Protein AF-A0A0R3SE07-F1 (afdb_monomer_lite)

Structure (mmCIF, N/CA/C/O backbone):
data_AF-A0A0R3SE07-F1
#
_entry.id   AF-A0A0R3SE07-F1
#
loop_
_atom_site.group_PDB
_atom_site.id
_atom_site.type_symbol
_atom_site.label_atom_id
_atom_site.label_alt_id
_atom_site.label_comp_id
_atom_site.label_asym_id
_atom_site.label_entity_id
_atom_site.label_seq_id
_atom_site.pdbx_PDB_ins_code
_atom_site.Cartn_x
_atom_site.Cartn_y
_atom_site.Cartn_z
_atom_site.occupancy
_atom_site.B_iso_or_equiv
_atom_site.auth_seq_id
_atom_site.auth_comp_id
_atom_site.auth_asym_id
_atom_site.auth_atom_id
_atom_site.pdbx_PDB_model_num
ATOM 1 N N . LEU A 1 1 ? 4.771 -13.967 -0.272 1.00 90.69 1 LEU A N 1
ATOM 2 C CA . LEU A 1 1 ? 3.388 -14.208 -0.723 1.00 90.69 1 LEU A CA 1
ATOM 3 C C . LEU A 1 1 ? 2.514 -14.621 0.457 1.00 90.69 1 LEU A C 1
ATOM 5 O O . LEU A 1 1 ? 3.044 -15.220 1.387 1.00 90.69 1 LEU A O 1
ATOM 9 N N . ASP A 1 2 ? 1.224 -14.300 0.422 1.00 91.50 2 ASP A N 1
ATOM 10 C CA . ASP A 1 2 ? 0.215 -14.773 1.378 1.00 91.50 2 ASP A CA 1
ATOM 11 C C . ASP A 1 2 ? -0.391 -16.140 0.979 1.00 91.50 2 ASP A C 1
ATOM 13 O O . ASP A 1 2 ? 0.071 -16.800 0.042 1.00 91.50 2 ASP A O 1
ATOM 17 N N . GLU A 1 3 ? -1.447 -16.565 1.680 1.00 92.06 3 GLU A N 1
ATOM 18 C CA . GLU A 1 3 ? -2.196 -17.804 1.411 1.00 92.06 3 GLU A CA 1
ATOM 19 C C . GLU A 1 3 ? -2.851 -17.858 0.015 1.00 92.06 3 GLU A C 1
ATOM 21 O O . GLU A 1 3 ? -3.064 -18.946 -0.520 1.00 92.06 3 GLU A O 1
ATOM 26 N N . HIS A 1 4 ? -3.076 -16.704 -0.622 1.00 89.75 4 HIS A N 1
ATOM 27 C CA . HIS A 1 4 ? -3.625 -16.563 -1.975 1.00 89.75 4 HIS A CA 1
ATOM 28 C C . HIS A 1 4 ? -2.540 -16.328 -3.043 1.00 89.75 4 HIS A C 1
ATOM 30 O O . HIS A 1 4 ? -2.838 -15.988 -4.197 1.00 89.75 4 HIS A O 1
ATOM 36 N N . GLN A 1 5 ? -1.263 -16.524 -2.692 1.00 89.75 5 GLN A N 1
ATOM 37 C CA . GLN A 1 5 ? -0.118 -16.275 -3.570 1.00 89.75 5 GLN A CA 1
ATOM 38 C C . GLN A 1 5 ? -0.040 -14.809 -4.040 1.00 89.75 5 GLN A C 1
ATOM 40 O O . GLN A 1 5 ? 0.248 -14.546 -5.209 1.00 89.75 5 GLN A O 1
ATOM 45 N N . GLN A 1 6 ? -0.371 -13.845 -3.181 1.00 91.06 6 GLN A N 1
ATOM 46 C CA . GLN A 1 6 ? -0.274 -12.405 -3.454 1.00 91.06 6 GLN A CA 1
ATOM 47 C C . GLN A 1 6 ? 0.890 -11.779 -2.684 1.00 91.06 6 GLN A C 1
ATOM 49 O O . GLN A 1 6 ? 1.248 -12.231 -1.595 1.00 91.06 6 GLN A O 1
ATOM 54 N N . GLU A 1 7 ? 1.510 -10.746 -3.251 1.00 91.50 7 GLU A N 1
ATOM 55 C CA . GLU A 1 7 ? 2.640 -10.072 -2.611 1.00 91.50 7 GLU A CA 1
ATOM 56 C C . GLU A 1 7 ? 2.187 -9.261 -1.392 1.00 91.50 7 GLU A C 1
ATOM 58 O O . GLU A 1 7 ? 1.098 -8.681 -1.374 1.00 91.50 7 GLU A O 1
ATOM 63 N N . VAL A 1 8 ? 3.045 -9.228 -0.367 1.00 94.31 8 VAL A N 1
ATOM 64 C CA . VAL A 1 8 ? 2.813 -8.477 0.882 1.00 94.31 8 VAL A CA 1
ATOM 65 C C . VAL A 1 8 ? 3.806 -7.322 1.069 1.00 94.31 8 VAL A C 1
ATOM 67 O O . VAL A 1 8 ? 3.557 -6.431 1.875 1.00 94.31 8 VAL A O 1
ATOM 70 N N . PHE A 1 9 ? 4.908 -7.304 0.314 1.00 93.62 9 PHE A N 1
ATOM 71 C CA . PHE A 1 9 ? 5.892 -6.220 0.288 1.00 93.62 9 PHE A CA 1
ATOM 72 C C . PHE A 1 9 ? 5.951 -5.651 -1.127 1.00 93.62 9 PHE A C 1
ATOM 74 O O . PHE A 1 9 ? 6.256 -6.383 -2.068 1.00 93.62 9 PHE A O 1
ATOM 81 N N . HIS A 1 10 ? 5.672 -4.357 -1.286 1.00 92.50 10 HIS A N 1
ATOM 82 C CA . HIS A 1 10 ? 5.479 -3.764 -2.610 1.00 92.50 10 HIS A CA 1
ATOM 83 C C . HIS A 1 10 ? 6.563 -2.740 -2.950 1.00 92.50 10 HIS A C 1
ATOM 85 O O . HIS A 1 10 ? 6.742 -1.769 -2.208 1.00 92.50 10 HIS A O 1
ATOM 91 N N . PRO A 1 11 ? 7.245 -2.873 -4.101 1.00 92.19 11 PRO A N 1
ATOM 92 C CA . PRO A 1 11 ? 8.333 -1.976 -4.493 1.00 92.19 11 PRO A CA 1
ATOM 93 C C . PRO A 1 11 ? 7.850 -0.598 -4.961 1.00 92.19 11 PRO A C 1
ATOM 95 O O . PRO A 1 11 ? 8.669 0.279 -5.225 1.00 92.19 11 PRO A O 1
ATOM 98 N N . PHE A 1 12 ? 6.538 -0.375 -5.051 1.00 92.94 12 PHE A N 1
ATOM 99 C CA . PHE A 1 12 ? 5.952 0.907 -5.421 1.00 92.94 12 PHE A CA 1
ATOM 100 C C . PHE A 1 12 ? 4.798 1.285 -4.501 1.00 92.94 12 PHE A C 1
ATOM 102 O O . PHE A 1 12 ? 4.292 0.464 -3.742 1.00 92.94 12 PHE A O 1
ATOM 109 N N . ARG A 1 13 ? 4.362 2.539 -4.613 1.00 93.81 13 ARG A N 1
ATOM 110 C CA . ARG A 1 13 ? 3.197 3.077 -3.910 1.00 93.81 13 ARG A CA 1
ATOM 111 C C . ARG A 1 13 ? 1.899 2.386 -4.357 1.00 93.81 13 ARG A C 1
ATOM 113 O O . ARG A 1 13 ? 1.838 1.905 -5.495 1.00 93.81 13 ARG A O 1
ATOM 120 N N . PRO A 1 14 ? 0.830 2.420 -3.539 1.00 92.31 14 PRO A N 1
ATOM 121 C CA . PRO A 1 14 ? -0.427 1.734 -3.849 1.00 92.31 14 PRO A CA 1
ATOM 122 C C . PRO A 1 14 ? -0.996 2.085 -5.231 1.00 92.31 14 PRO A C 1
ATOM 124 O O . PRO A 1 14 ? -1.335 1.205 -6.016 1.00 92.31 14 PRO A O 1
ATOM 127 N N . THR A 1 15 ? -1.020 3.377 -5.579 1.00 91.56 15 THR A N 1
ATOM 128 C CA . THR A 1 15 ? -1.566 3.867 -6.859 1.00 91.56 15 THR A CA 1
ATOM 129 C C . THR A 1 15 ? -0.853 3.288 -8.080 1.00 91.56 15 THR A C 1
ATOM 131 O O . THR A 1 15 ? -1.484 3.058 -9.110 1.00 91.56 15 THR A O 1
ATOM 134 N N . SER A 1 16 ? 0.450 3.029 -7.966 1.00 92.12 16 SER A N 1
ATOM 135 C CA . SER A 1 16 ? 1.239 2.395 -9.016 1.00 92.12 16 SER A CA 1
ATOM 136 C C . SER A 1 16 ? 0.935 0.903 -9.109 1.00 92.12 16 SER A C 1
ATOM 138 O O . SER A 1 16 ? 0.683 0.423 -10.209 1.00 92.12 16 SER A O 1
ATOM 140 N N . MET A 1 17 ? 0.898 0.196 -7.973 1.00 90.94 17 MET A N 1
ATOM 141 C CA . MET A 1 17 ? 0.636 -1.249 -7.929 1.00 90.94 17 MET A CA 1
ATOM 142 C C . MET A 1 17 ? -0.746 -1.612 -8.495 1.00 90.94 17 MET A C 1
ATOM 144 O O . MET A 1 17 ? -0.866 -2.554 -9.279 1.00 90.94 17 MET A O 1
ATOM 148 N N . PHE A 1 18 ? -1.777 -0.816 -8.184 1.00 90.38 18 PHE A N 1
ATOM 149 C CA . PHE A 1 18 ? -3.137 -1.027 -8.702 1.00 90.38 18 PHE A CA 1
ATOM 150 C C . PHE A 1 18 ? -3.289 -0.668 -10.184 1.00 90.38 18 PHE A C 1
ATOM 152 O O . PHE A 1 18 ? -4.224 -1.118 -10.851 1.00 90.38 18 PHE A O 1
ATOM 159 N N . ASN A 1 19 ? -2.378 0.135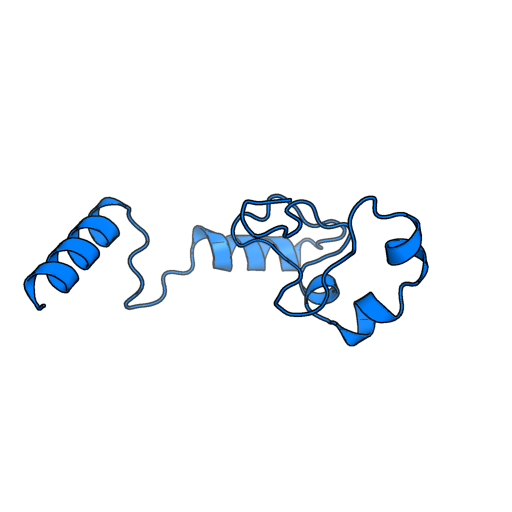 -10.733 1.00 92.00 19 ASN A N 1
ATOM 160 C CA . ASN A 1 19 ? -2.412 0.507 -12.136 1.00 92.00 19 ASN A CA 1
ATOM 161 C C . ASN A 1 19 ? -1.746 -0.577 -12.994 1.00 92.00 19 ASN A C 1
ATOM 163 O O . ASN A 1 19 ? -0.546 -0.538 -13.267 1.00 92.00 19 ASN A O 1
ATOM 167 N N . LYS A 1 20 ? -2.560 -1.517 -13.486 1.00 90.94 20 LYS A N 1
ATOM 168 C CA . LYS A 1 20 ? -2.116 -2.592 -14.387 1.00 90.94 20 LYS A CA 1
ATOM 169 C C . LYS A 1 20 ? -1.313 -2.071 -15.583 1.00 90.94 20 LYS A C 1
ATOM 171 O O . LYS A 1 20 ? -0.231 -2.571 -15.867 1.00 90.94 20 LYS A O 1
ATOM 176 N N . GLY A 1 21 ? -1.808 -1.030 -16.253 1.00 90.69 21 GLY A N 1
ATOM 177 C CA . GLY A 1 21 ? -1.150 -0.464 -17.432 1.00 90.69 21 GLY A CA 1
ATOM 178 C C . GLY A 1 21 ? 0.214 0.163 -17.134 1.00 90.69 21 GLY A C 1
ATOM 179 O O . GLY A 1 21 ? 1.068 0.196 -18.016 1.00 90.69 21 GLY A O 1
ATOM 180 N N . PHE A 1 22 ? 0.426 0.647 -15.910 1.00 90.94 22 PHE A N 1
ATOM 181 C CA . PHE A 1 22 ? 1.725 1.120 -15.444 1.00 90.94 22 PHE A CA 1
ATOM 182 C C . PHE A 1 22 ? 2.654 -0.056 -15.125 1.00 90.94 22 PHE A C 1
ATOM 184 O O . PHE A 1 22 ? 3.749 -0.117 -15.677 1.00 90.94 22 PHE A O 1
ATOM 191 N N . MET A 1 23 ? 2.204 -1.014 -14.309 1.00 90.56 23 MET A N 1
ATOM 192 C CA . MET A 1 23 ? 3.023 -2.153 -13.871 1.00 90.56 23 MET A CA 1
ATOM 193 C C . MET A 1 23 ? 3.456 -3.068 -15.021 1.00 90.56 23 MET A C 1
ATOM 195 O O . MET A 1 23 ? 4.605 -3.507 -15.061 1.00 90.56 23 MET A O 1
ATOM 199 N N . ASP A 1 24 ? 2.583 -3.300 -16.001 1.00 89.56 24 ASP A N 1
ATOM 200 C CA . ASP A 1 24 ? 2.901 -4.123 -17.174 1.00 89.56 24 ASP A CA 1
ATOM 201 C C . ASP A 1 24 ? 4.004 -3.487 -18.050 1.00 89.56 24 ASP A C 1
ATOM 203 O O . ASP A 1 24 ? 4.696 -4.190 -18.784 1.00 89.56 24 ASP A O 1
ATOM 207 N N . ARG A 1 25 ? 4.210 -2.161 -17.971 1.00 91.19 25 ARG A N 1
ATOM 208 C CA . ARG A 1 25 ? 5.257 -1.444 -18.730 1.00 91.19 25 ARG A CA 1
ATOM 209 C C . ARG A 1 25 ? 6.628 -1.472 -18.057 1.00 91.19 25 ARG A C 1
ATOM 211 O O . ARG A 1 25 ? 7.621 -1.118 -18.692 1.00 91.19 25 ARG A O 1
ATOM 218 N N . ILE A 1 26 ? 6.707 -1.867 -16.789 1.00 90.62 26 ILE A N 1
ATOM 219 C CA . ILE A 1 26 ? 7.960 -1.915 -16.033 1.00 90.62 26 ILE A CA 1
ATOM 220 C C . ILE A 1 26 ? 8.614 -3.274 -16.271 1.00 90.62 26 ILE A C 1
ATOM 222 O O . ILE A 1 26 ? 8.538 -4.171 -15.445 1.00 90.62 26 ILE A O 1
ATOM 226 N N . SER A 1 27 ? 9.258 -3.453 -17.423 1.00 89.31 27 SER A N 1
ATOM 227 C CA . SER A 1 27 ? 9.803 -4.758 -17.834 1.00 89.31 27 SER A CA 1
ATOM 2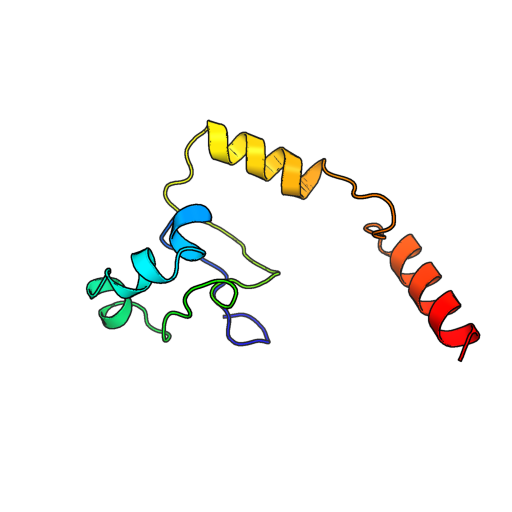28 C C . SER A 1 27 ? 10.792 -5.361 -16.833 1.00 89.31 27 SER A C 1
ATOM 230 O O . SER A 1 27 ? 10.801 -6.573 -16.631 1.00 89.31 27 SER A O 1
ATOM 232 N N . TRP A 1 28 ? 11.591 -4.526 -16.164 1.00 90.94 28 TRP A N 1
ATOM 233 C CA . TRP A 1 28 ? 12.582 -5.002 -15.203 1.00 90.94 28 TRP A CA 1
ATOM 234 C C . TRP A 1 28 ? 11.941 -5.699 -14.000 1.00 90.94 28 TRP A C 1
ATOM 236 O O . TRP A 1 28 ? 12.511 -6.663 -13.499 1.00 90.94 28 TRP A O 1
ATOM 246 N N . ILE A 1 29 ? 10.748 -5.291 -13.549 1.00 89.19 29 ILE A N 1
ATOM 247 C CA . ILE A 1 29 ? 10.151 -5.906 -12.356 1.00 89.19 29 ILE A CA 1
ATOM 248 C C . ILE A 1 29 ? 9.792 -7.372 -12.606 1.00 89.19 29 ILE A C 1
ATOM 250 O O . ILE A 1 29 ? 9.988 -8.209 -11.735 1.00 89.19 29 ILE A O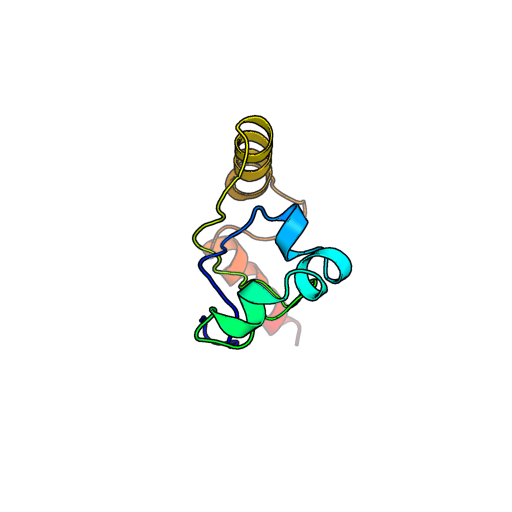 1
ATOM 254 N N . HIS A 1 30 ? 9.376 -7.701 -13.829 1.00 87.56 30 HIS A N 1
ATOM 255 C CA . HIS A 1 30 ? 9.076 -9.074 -14.240 1.00 87.56 30 HIS A CA 1
ATOM 256 C C . HIS A 1 30 ? 10.336 -9.934 -14.380 1.00 87.56 30 HIS A C 1
ATOM 258 O O . HIS A 1 30 ? 10.247 -11.154 -14.310 1.00 87.56 30 HIS A O 1
ATOM 264 N N . ALA A 1 31 ? 11.502 -9.310 -14.574 1.00 90.81 31 ALA A N 1
ATOM 265 C CA . ALA A 1 31 ? 12.785 -9.999 -14.692 1.00 90.81 31 ALA A CA 1
ATOM 266 C C . ALA A 1 31 ? 13.491 -10.194 -13.340 1.00 90.81 31 ALA A C 1
ATOM 268 O O . ALA A 1 31 ? 14.221 -11.166 -13.168 1.00 90.81 31 ALA A O 1
ATOM 269 N N . TYR A 1 32 ? 13.302 -9.263 -12.401 1.00 91.00 32 TYR A N 1
ATOM 270 C CA . TYR A 1 32 ? 14.008 -9.255 -11.116 1.00 91.00 32 TYR A CA 1
ATOM 271 C C . TYR A 1 32 ? 13.151 -9.694 -9.930 1.00 91.00 32 TYR A C 1
ATOM 273 O O . TYR A 1 32 ? 13.716 -10.012 -8.882 1.00 91.00 32 TYR A O 1
ATOM 281 N N . ASN A 1 33 ? 11.819 -9.715 -10.048 1.00 89.62 33 ASN A N 1
ATOM 282 C CA . ASN A 1 33 ? 10.998 -10.252 -8.971 1.00 89.62 33 ASN A CA 1
ATOM 283 C C . ASN A 1 33 ? 11.095 -11.779 -8.952 1.00 89.62 33 ASN A C 1
ATOM 285 O O . ASN A 1 33 ? 10.959 -12.434 -9.983 1.00 89.62 33 ASN A O 1
ATOM 289 N N . TYR A 1 34 ? 11.323 -12.344 -7.767 1.00 90.94 34 TYR A N 1
ATOM 290 C CA . TYR A 1 34 ? 11.458 -13.792 -7.612 1.00 90.94 34 TYR A CA 1
ATOM 291 C C . TYR A 1 34 ? 10.145 -14.519 -7.940 1.00 90.94 34 TYR A C 1
ATOM 293 O O . TYR A 1 34 ? 10.157 -15.589 -8.546 1.00 90.94 34 TYR A O 1
ATOM 301 N N . PHE A 1 35 ? 9.008 -13.922 -7.568 1.00 90.44 35 PHE A N 1
ATOM 302 C CA . PHE A 1 35 ? 7.679 -14.425 -7.905 1.00 90.44 35 PHE A CA 1
ATOM 303 C C . PHE A 1 35 ? 7.069 -13.641 -9.079 1.00 90.44 35 PHE A C 1
ATOM 305 O O . PHE A 1 35 ? 7.331 -12.443 -9.222 1.00 90.44 35 PHE A O 1
ATOM 312 N N . PRO A 1 36 ? 6.216 -14.270 -9.913 1.00 88.38 36 PRO A N 1
ATOM 313 C CA . PRO A 1 36 ? 5.490 -13.552 -10.954 1.00 88.38 36 PRO A CA 1
ATOM 314 C C . PRO A 1 36 ? 4.668 -12.405 -10.361 1.00 88.38 36 PRO A C 1
ATOM 316 O O . PRO A 1 36 ? 3.814 -12.616 -9.498 1.00 88.38 36 PRO A O 1
ATOM 319 N N . VAL A 1 37 ? 4.921 -11.186 -10.835 1.00 85.62 37 VAL A N 1
ATOM 320 C CA . VAL A 1 37 ? 4.214 -9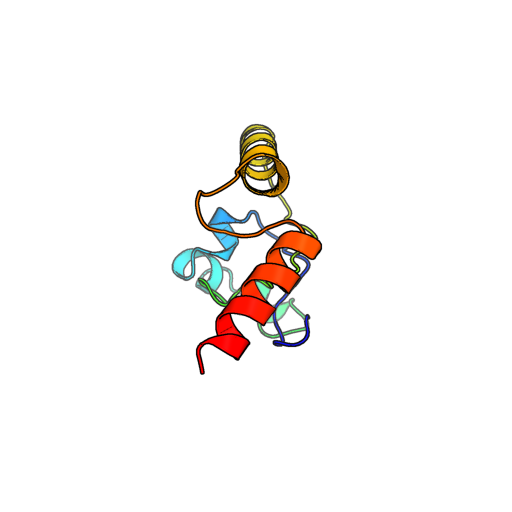.995 -10.360 1.00 85.62 37 VAL A CA 1
ATOM 321 C C . VAL A 1 37 ? 2.775 -10.044 -10.860 1.00 85.62 37 VAL A C 1
ATOM 323 O O . VAL A 1 37 ? 2.518 -9.975 -12.062 1.00 85.62 37 VAL A O 1
ATOM 326 N N . LYS A 1 38 ? 1.823 -10.131 -9.931 1.00 86.88 38 LYS A N 1
ATOM 327 C CA . LYS A 1 38 ? 0.405 -9.914 -10.227 1.00 86.88 38 LYS A CA 1
ATOM 328 C C . LYS A 1 38 ? 0.156 -8.411 -10.387 1.00 86.88 38 LYS A C 1
ATOM 330 O O . LYS A 1 38 ? 0.684 -7.609 -9.620 1.00 86.88 38 LYS A O 1
ATOM 335 N N . THR A 1 39 ? -0.638 -8.016 -11.379 1.00 83.62 39 THR A N 1
ATOM 336 C CA . THR A 1 39 ? -0.924 -6.603 -11.681 1.00 83.62 39 THR A CA 1
ATOM 337 C C . THR A 1 39 ? -2.421 -6.307 -11.626 1.00 83.62 39 THR A C 1
ATOM 339 O O . THR A 1 39 ? -3.253 -7.199 -11.786 1.00 83.62 39 THR A O 1
ATOM 342 N N . GLY A 1 40 ? -2.783 -5.042 -11.394 1.00 84.69 40 GLY A N 1
ATOM 343 C CA . GLY A 1 40 ? -4.183 -4.646 -11.214 1.00 84.69 40 GLY A CA 1
ATOM 344 C C . GLY A 1 40 ? -4.678 -4.896 -9.791 1.00 84.69 40 GLY A C 1
ATOM 345 O O . GLY A 1 40 ? -3.890 -4.874 -8.853 1.00 84.69 40 GLY A O 1
ATOM 346 N N . LEU A 1 41 ? -5.983 -5.116 -9.618 1.00 85.75 41 LEU A N 1
ATOM 347 C CA . LEU A 1 41 ? -6.580 -5.301 -8.287 1.00 85.75 41 LEU A CA 1
ATOM 348 C C . LEU A 1 41 ? -6.135 -6.600 -7.601 1.00 85.75 41 LEU A C 1
ATOM 350 O O . LEU A 1 41 ? -6.103 -6.656 -6.379 1.00 85.75 41 LEU A O 1
ATOM 354 N N . ASP A 1 42 ? -5.698 -7.597 -8.371 1.00 83.69 42 ASP A N 1
ATOM 355 C CA . ASP A 1 42 ? -5.215 -8.872 -7.835 1.00 83.69 42 ASP A CA 1
ATOM 356 C C . ASP A 1 42 ? -3.741 -8.821 -7.383 1.00 83.69 42 ASP A C 1
ATOM 358 O O . ASP A 1 42 ? -3.212 -9.829 -6.904 1.00 83.69 42 ASP A O 1
ATOM 362 N N . CYS A 1 43 ? -3.055 -7.675 -7.538 1.00 82.69 43 CYS A N 1
ATOM 363 C CA . CYS A 1 43 ? -1.624 -7.527 -7.234 1.00 82.69 43 CYS A CA 1
ATOM 364 C C . CYS A 1 43 ? -1.268 -7.816 -5.782 1.00 82.69 43 CYS A C 1
ATOM 366 O O . CYS A 1 43 ? -0.168 -8.283 -5.479 1.00 82.69 43 CYS A O 1
ATOM 368 N N . CYS A 1 44 ? -2.176 -7.455 -4.886 1.00 90.31 44 CYS A N 1
ATOM 369 C CA . CYS A 1 44 ? -1.800 -7.044 -3.556 1.00 90.31 44 CYS A CA 1
ATOM 370 C C . CYS A 1 44 ? -2.640 -7.800 -2.542 1.00 90.31 44 CYS A C 1
ATOM 372 O O . CYS A 1 44 ? -3.862 -7.832 -2.646 1.00 90.31 44 CYS A O 1
ATOM 374 N N . SER A 1 45 ? -1.959 -8.420 -1.584 1.00 92.44 45 SER A N 1
ATOM 375 C CA . SER A 1 45 ? -2.606 -9.151 -0.504 1.00 92.44 45 SER A CA 1
ATOM 376 C C . SER A 1 45 ? -3.433 -8.213 0.376 1.00 92.44 45 SER A C 1
ATOM 378 O O . SER A 1 45 ? -2.986 -7.103 0.690 1.00 92.44 45 SER A O 1
ATOM 380 N N . ASP A 1 46 ? -4.563 -8.700 0.885 1.00 90.31 46 ASP A N 1
ATOM 381 C CA . ASP A 1 46 ? -5.303 -8.044 1.974 1.00 90.31 46 ASP A CA 1
ATOM 382 C C . ASP A 1 46 ? -4.461 -7.930 3.265 1.00 90.31 46 ASP A C 1
ATOM 384 O O . ASP A 1 46 ? -4.731 -7.091 4.122 1.00 90.31 46 ASP A O 1
ATOM 388 N N . HIS A 1 47 ? -3.388 -8.722 3.376 1.00 92.12 47 HIS A N 1
ATOM 389 C CA . HIS A 1 47 ? -2.392 -8.692 4.451 1.00 92.12 47 HIS A CA 1
ATOM 390 C C . HIS A 1 47 ? -1.112 -7.938 4.052 1.00 92.12 47 HIS A C 1
ATOM 392 O O . HIS A 1 47 ? -0.013 -8.267 4.503 1.00 92.12 47 HIS A O 1
ATOM 398 N N . THR A 1 48 ? -1.225 -6.945 3.169 1.00 93.56 48 THR A N 1
ATOM 399 C CA . THR A 1 48 ? -0.084 -6.121 2.755 1.00 93.56 48 THR A CA 1
ATOM 400 C C . THR A 1 48 ? 0.622 -5.471 3.954 1.00 93.56 48 THR A C 1
ATOM 402 O O . THR A 1 48 ? -0.012 -4.861 4.811 1.00 93.56 48 THR A O 1
ATOM 405 N N . VAL A 1 49 ? 1.955 -5.560 3.973 1.00 94.62 49 VAL A N 1
ATOM 406 C CA . VAL A 1 49 ? 2.834 -5.064 5.042 1.00 94.62 49 VAL A CA 1
ATOM 407 C C . VAL A 1 49 ? 3.439 -3.704 4.702 1.00 94.62 49 VAL A C 1
ATOM 409 O O . VAL A 1 49 ? 3.479 -2.823 5.559 1.00 94.62 49 VAL A O 1
ATOM 412 N N . SER A 1 50 ? 3.937 -3.504 3.476 1.00 94.25 50 SER A N 1
ATOM 413 C CA . SER A 1 50 ? 4.579 -2.235 3.112 1.00 94.25 50 SER A CA 1
ATOM 414 C C . SER A 1 50 ? 4.472 -1.878 1.633 1.00 94.25 50 SER A C 1
ATOM 416 O O . SER A 1 50 ? 4.367 -2.740 0.761 1.00 94.25 50 SER A O 1
ATOM 418 N N . PHE A 1 51 ? 4.561 -0.573 1.370 1.00 95.19 51 PHE A N 1
ATOM 419 C CA . PHE A 1 51 ? 4.709 0.018 0.045 1.00 95.19 51 PHE A CA 1
ATOM 420 C C . PHE A 1 51 ? 5.907 0.973 0.047 1.00 95.19 51 PHE A C 1
ATOM 422 O O . PHE A 1 51 ? 6.075 1.765 0.976 1.00 95.19 51 PHE A O 1
ATOM 429 N N . HIS A 1 52 ? 6.725 0.932 -1.002 1.00 95.12 52 HIS A N 1
ATOM 430 C CA . HIS A 1 52 ? 7.819 1.886 -1.203 1.00 95.12 52 HIS A CA 1
ATOM 431 C C . HIS A 1 52 ? 7.343 3.167 -1.908 1.00 95.12 52 HIS A C 1
ATOM 433 O O . HIS A 1 52 ? 6.328 3.180 -2.598 1.00 95.12 52 HIS A O 1
ATOM 439 N N . TYR A 1 53 ? 8.106 4.256 -1.771 1.00 96.06 53 TYR A N 1
ATOM 440 C CA . TYR A 1 53 ? 7.862 5.546 -2.446 1.00 96.06 53 TYR A CA 1
ATOM 441 C C . TYR A 1 53 ? 6.510 6.212 -2.131 1.00 96.06 53 TYR A C 1
ATOM 443 O O . TYR A 1 53 ? 5.994 6.987 -2.936 1.00 96.06 53 TYR A O 1
ATOM 451 N N . VAL A 1 54 ? 5.943 5.926 -0.959 1.00 96.75 54 VAL A N 1
ATOM 452 C CA . VAL A 1 54 ? 4.756 6.620 -0.446 1.00 96.75 54 VAL A CA 1
ATOM 453 C C . VAL A 1 54 ? 5.173 8.002 0.050 1.00 96.75 54 VAL A C 1
ATOM 455 O O . VAL A 1 54 ? 6.068 8.120 0.887 1.00 96.75 54 VAL A O 1
ATOM 458 N N . ASN A 1 55 ? 4.552 9.057 -0.478 1.00 97.00 55 ASN A N 1
ATOM 459 C CA . ASN A 1 55 ? 4.850 10.423 -0.041 1.00 97.00 55 ASN A CA 1
ATOM 460 C C . ASN A 1 55 ? 4.093 10.792 1.257 1.00 97.00 55 ASN A C 1
ATOM 462 O O . ASN A 1 55 ? 3.115 10.124 1.597 1.00 97.00 55 ASN A O 1
ATOM 466 N N . PRO A 1 56 ? 4.482 11.866 1.976 1.00 97.50 56 PRO A N 1
ATOM 467 C CA . PRO A 1 56 ? 3.858 12.219 3.256 1.00 97.50 56 PRO A CA 1
ATOM 468 C C . PRO A 1 56 ? 2.335 12.402 3.196 1.00 97.50 56 PRO A C 1
ATOM 470 O O . PRO A 1 56 ? 1.627 11.959 4.096 1.00 97.50 56 PRO A O 1
ATOM 473 N N . SER A 1 57 ? 1.801 13.003 2.129 1.00 97.19 57 SER A N 1
ATOM 474 C CA . SER A 1 57 ? 0.351 13.170 1.963 1.00 97.19 57 SER A CA 1
ATOM 475 C C . SER A 1 57 ? -0.365 11.830 1.767 1.00 97.19 57 SER A C 1
ATOM 477 O O . SER A 1 57 ? -1.434 11.619 2.337 1.00 97.19 57 SER A O 1
ATOM 479 N N . GLU A 1 58 ? 0.233 10.906 1.008 1.00 96.31 58 GLU A N 1
ATOM 480 C CA . GLU A 1 58 ? -0.28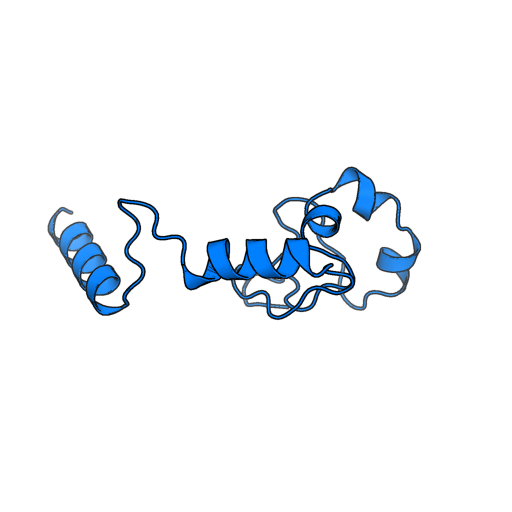1 9.537 0.857 1.00 96.31 58 GLU A CA 1
ATOM 481 C C . GLU A 1 58 ? -0.226 8.763 2.183 1.00 96.31 58 GLU A C 1
ATOM 483 O O . GLU A 1 58 ? -1.156 8.016 2.476 1.00 96.31 58 GLU A O 1
ATOM 488 N N . MET A 1 59 ? 0.801 8.973 3.017 1.00 96.12 59 MET A N 1
ATOM 489 C CA . MET A 1 59 ? 0.879 8.351 4.346 1.00 96.12 59 MET A CA 1
ATOM 490 C C . MET A 1 59 ? -0.294 8.768 5.240 1.00 96.12 59 MET A C 1
ATOM 492 O O . MET A 1 59 ? -0.928 7.905 5.838 1.00 96.12 59 MET A O 1
ATOM 496 N N . TYR A 1 60 ? -0.637 10.062 5.290 1.00 97.62 60 TYR A N 1
ATOM 497 C CA . TYR A 1 60 ? -1.799 10.530 6.060 1.00 97.62 60 TYR A CA 1
ATOM 498 C C . TYR A 1 60 ? -3.124 9.975 5.524 1.00 97.62 60 TYR A C 1
ATOM 500 O O . TYR A 1 60 ? -4.014 9.636 6.305 1.00 97.62 60 TYR A O 1
ATOM 508 N N . ALA A 1 61 ? -3.262 9.855 4.200 1.00 96.75 61 ALA A N 1
ATOM 509 C CA . ALA A 1 61 ? -4.441 9.237 3.602 1.00 96.75 61 ALA A CA 1
ATOM 510 C C . ALA A 1 61 ? -4.551 7.753 3.988 1.00 96.75 61 ALA A C 1
ATOM 512 O O . ALA A 1 61 ? -5.627 7.305 4.378 1.00 96.75 61 ALA A O 1
ATOM 513 N N . LEU A 1 62 ? -3.448 7.001 3.928 1.00 94.38 62 LEU A N 1
ATOM 514 C CA . LEU A 1 62 ? -3.412 5.596 4.340 1.00 94.38 62 LEU A CA 1
ATOM 515 C C . LEU A 1 62 ? -3.715 5.432 5.831 1.00 94.38 62 LEU A C 1
ATOM 517 O O . LEU A 1 62 ? -4.509 4.565 6.174 1.00 94.38 62 LEU A O 1
ATOM 521 N N . GLU A 1 63 ? -3.166 6.285 6.697 1.00 95.50 63 GLU A N 1
ATOM 522 C CA . GLU A 1 63 ? -3.474 6.287 8.133 1.00 95.50 63 GLU A CA 1
ATOM 523 C C . GLU A 1 63 ? -4.982 6.434 8.367 1.00 95.50 63 GLU A C 1
ATOM 525 O O . GLU A 1 63 ? -5.604 5.626 9.061 1.00 95.50 63 GLU A O 1
ATOM 530 N N . PHE A 1 64 ? -5.602 7.423 7.714 1.00 95.75 64 PHE A N 1
ATOM 531 C CA . PHE A 1 64 ? -7.041 7.621 7.819 1.00 95.75 64 PHE A CA 1
ATOM 532 C C . PHE A 1 64 ? -7.822 6.413 7.295 1.00 95.75 64 PHE A C 1
ATOM 534 O O . PHE A 1 64 ? -8.692 5.907 7.994 1.00 95.75 64 PHE A O 1
ATOM 541 N N . LEU A 1 65 ? -7.508 5.915 6.098 1.00 92.38 65 LEU A N 1
ATOM 542 C CA . LEU A 1 65 ? -8.240 4.808 5.476 1.00 92.38 65 LEU A CA 1
ATOM 543 C C . LEU A 1 65 ? -8.082 3.483 6.236 1.00 92.38 65 LEU A C 1
ATOM 545 O O . LEU A 1 65 ? -9.036 2.712 6.325 1.00 92.38 65 LEU A O 1
ATOM 549 N N . ILE A 1 66 ? -6.897 3.216 6.786 1.00 89.62 66 ILE A N 1
ATOM 550 C CA . ILE A 1 66 ? -6.577 1.948 7.446 1.00 89.62 66 ILE A CA 1
ATOM 551 C C . ILE A 1 66 ? -7.003 1.963 8.906 1.00 89.62 66 ILE A C 1
ATOM 553 O O . ILE A 1 66 ? -7.498 0.941 9.373 1.00 89.62 66 ILE A O 1
ATOM 557 N N . TYR A 1 67 ? -6.843 3.065 9.640 1.00 89.25 67 TYR A N 1
ATOM 558 C CA . TYR A 1 67 ? -7.055 3.074 11.093 1.00 89.25 67 TYR A CA 1
ATOM 559 C C . TYR A 1 67 ? -8.268 3.880 11.550 1.00 89.25 67 TYR A C 1
ATOM 561 O O . TYR A 1 67 ? -8.857 3.538 12.576 1.00 89.25 67 TYR A O 1
ATOM 569 N N . HIS A 1 68 ? -8.682 4.904 10.803 1.00 91.31 68 HIS A N 1
ATOM 570 C CA . HIS A 1 68 ? -9.728 5.830 11.254 1.00 91.31 68 HIS A CA 1
ATOM 571 C C . HIS A 1 68 ? -11.048 5.715 10.490 1.00 91.31 68 HIS A C 1
ATOM 573 O O . HIS A 1 68 ? -12.103 6.028 11.045 1.00 91.31 68 HIS A O 1
ATOM 579 N N . LEU A 1 69 ? -11.025 5.256 9.240 1.00 91.31 69 LEU A N 1
ATOM 580 C CA . LEU A 1 69 ? -12.226 5.079 8.444 1.00 91.31 69 LEU A CA 1
ATOM 581 C C . LEU A 1 69 ? -13.045 3.916 9.014 1.00 91.31 69 LEU A C 1
ATOM 583 O O . LEU A 1 69 ? -12.586 2.774 9.084 1.00 91.31 69 LEU A O 1
ATOM 587 N N . TYR A 1 70 ? -14.288 4.218 9.385 1.00 88.12 70 TYR A N 1
ATOM 588 C CA . TYR A 1 70 ? -15.260 3.247 9.878 1.00 88.12 70 TYR A CA 1
ATOM 589 C C . TYR A 1 70 ? -16.492 3.241 8.966 1.00 88.12 70 TYR A C 1
ATOM 591 O O . TYR A 1 70 ? -17.444 3.991 9.204 1.00 88.12 70 TYR A O 1
ATOM 599 N N . PRO A 1 71 ? -16.478 2.445 7.879 1.00 85.69 71 PRO A N 1
ATOM 600 C CA . PRO A 1 71 ? -17.623 2.343 6.991 1.00 85.69 71 PRO A CA 1
ATOM 601 C C . PRO A 1 71 ? -18.822 1.769 7.744 1.00 85.69 71 PRO A C 1
ATOM 603 O O . PRO A 1 71 ? -18.733 0.720 8.388 1.00 85.69 71 PRO A O 1
ATOM 606 N N . TYR A 1 72 ? -19.962 2.449 7.646 1.00 83.44 72 TYR A N 1
ATOM 607 C CA . TYR A 1 72 ? -21.199 1.960 8.240 1.00 83.44 72 TYR A CA 1
ATOM 608 C C . TYR A 1 72 ? -21.547 0.569 7.688 1.00 83.44 72 TYR A C 1
ATOM 610 O O . TYR A 1 72 ? -21.526 0.347 6.479 1.00 83.44 72 TYR A O 1
ATOM 618 N N . GLY A 1 73 ? -21.873 -0.366 8.583 1.00 81.69 73 GLY A N 1
ATOM 619 C CA . GLY A 1 73 ? -22.261 -1.731 8.221 1.00 81.69 73 GLY A CA 1
ATOM 620 C C . GLY A 1 73 ? -21.111 -2.736 8.075 1.00 81.69 73 GLY A C 1
ATOM 621 O O . GLY A 1 73 ? -21.393 -3.912 7.860 1.00 81.69 73 GLY A O 1
ATOM 622 N N . ILE A 1 74 ? -19.844 -2.334 8.241 1.00 81.62 74 ILE A N 1
ATOM 623 C CA . ILE A 1 74 ? -18.698 -3.260 8.253 1.00 81.62 74 ILE A CA 1
ATOM 624 C C . ILE A 1 74 ? -18.222 -3.476 9.695 1.00 81.62 74 ILE A C 1
ATOM 626 O O . ILE A 1 74 ? -17.738 -2.560 10.358 1.00 81.62 74 ILE A O 1
ATOM 630 N N . THR A 1 75 ? -18.356 -4.705 10.201 1.00 77.50 75 THR A N 1
ATOM 631 C CA . THR A 1 75 ? -17.878 -5.075 11.541 1.00 77.50 75 THR A CA 1
ATOM 632 C C . THR A 1 75 ? -16.368 -5.244 11.543 1.00 77.50 75 THR A C 1
ATOM 634 O O . THR A 1 75 ? -15.850 -6.174 10.926 1.00 77.50 75 THR A O 1
ATOM 637 N N . ARG A 1 76 ? -15.678 -4.355 12.257 1.00 72.94 76 ARG A N 1
ATOM 638 C CA . ARG A 1 76 ? -14.214 -4.326 12.341 1.00 72.94 76 ARG A CA 1
ATOM 639 C C . ARG A 1 76 ? -13.672 -4.935 13.637 1.00 72.94 76 ARG A C 1
ATOM 641 O O . ARG A 1 76 ? -12.565 -5.456 13.664 1.00 72.94 76 ARG A O 1
ATOM 648 N N . ASP A 1 77 ? -14.456 -4.870 14.710 1.00 81.12 77 ASP A N 1
ATOM 649 C CA . ASP A 1 77 ? -14.127 -5.515 15.978 1.00 81.12 77 ASP A CA 1
ATOM 650 C C . ASP A 1 77 ? -14.396 -7.025 15.892 1.00 81.12 77 ASP A C 1
ATOM 652 O O . ASP A 1 77 ? -15.437 -7.447 15.384 1.00 81.12 77 ASP A O 1
ATOM 656 N N . ILE A 1 78 ? -13.468 -7.842 16.403 1.00 79.94 78 ILE A N 1
ATOM 657 C CA . ILE A 1 78 ? -13.567 -9.309 16.345 1.00 79.94 78 ILE A CA 1
ATOM 658 C C . ILE A 1 78 ? -14.854 -9.795 17.020 1.00 79.94 78 ILE A C 1
ATOM 660 O O . ILE A 1 78 ? -15.534 -10.663 16.478 1.00 79.94 78 ILE A O 1
ATOM 664 N N . LYS A 1 79 ? -15.260 -9.193 18.145 1.00 84.62 79 LYS A N 1
ATOM 665 C CA . LYS A 1 79 ? -16.494 -9.582 18.845 1.00 84.62 79 LYS A CA 1
ATOM 666 C C . LYS A 1 79 ? -17.725 -9.195 18.029 1.00 84.62 79 LYS A C 1
ATOM 668 O O . LYS A 1 79 ? -18.688 -9.961 17.957 1.00 84.62 79 LYS A O 1
ATOM 673 N N . GLN A 1 80 ? -17.704 -8.024 17.387 1.00 83.88 80 GLN A N 1
ATOM 674 C CA . GLN A 1 80 ? -18.756 -7.614 16.452 1.00 83.88 80 GLN A CA 1
ATOM 675 C C . GLN A 1 80 ? -18.849 -8.569 15.253 1.00 83.88 80 GLN A C 1
ATOM 677 O O . GLN A 1 80 ? -19.954 -8.979 14.894 1.00 83.88 80 GLN A O 1
ATOM 682 N N . TYR A 1 81 ? -17.712 -8.956 14.667 1.00 83.81 81 TYR A N 1
ATOM 683 C CA . TYR A 1 81 ? -17.645 -9.911 13.560 1.00 83.81 81 TYR A CA 1
ATOM 684 C C . TYR A 1 81 ? -18.192 -11.285 13.964 1.00 83.81 81 TYR A C 1
ATOM 686 O O . TYR A 1 81 ? -19.031 -11.849 13.261 1.0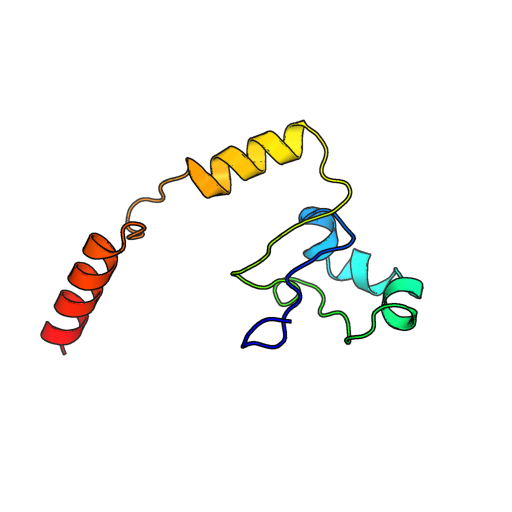0 83.81 81 TYR A O 1
ATOM 694 N N . GLU A 1 82 ? -17.775 -11.814 15.115 1.00 87.62 82 GLU A N 1
ATOM 695 C CA . GLU A 1 82 ? -18.258 -13.097 15.634 1.00 87.62 82 GLU A CA 1
ATOM 696 C C . GLU A 1 82 ? -19.770 -13.083 15.848 1.00 87.62 82 GLU A C 1
ATOM 698 O O . GLU A 1 82 ? -20.463 -14.006 15.411 1.00 87.62 82 GLU A O 1
ATOM 703 N N . LYS A 1 83 ? -20.297 -12.006 16.442 1.00 87.00 83 LYS A N 1
ATOM 704 C CA . LYS A 1 83 ? -21.738 -11.818 16.632 1.00 87.00 83 LYS A CA 1
ATOM 705 C C . LYS A 1 83 ? -22.483 -11.760 15.296 1.00 87.00 83 LYS A C 1
ATOM 707 O O . LYS A 1 83 ? -23.492 -12.443 15.133 1.00 87.00 83 LYS A O 1
ATOM 712 N N . ALA A 1 84 ? -21.987 -10.991 14.325 1.00 84.31 84 ALA A N 1
ATOM 713 C CA . ALA A 1 84 ? -22.582 -10.914 12.989 1.00 84.31 84 ALA A CA 1
ATOM 714 C C . ALA A 1 84 ? -22.559 -12.276 12.270 1.00 84.31 84 ALA A C 1
ATOM 716 O O . ALA A 1 84 ? -23.544 -12.673 11.642 1.00 84.31 84 ALA A O 1
ATOM 717 N N . ARG A 1 85 ? -21.466 -13.037 12.412 1.00 85.94 85 ARG A N 1
ATOM 718 C CA . ARG A 1 85 ? -21.325 -14.393 11.864 1.00 85.94 85 ARG A CA 1
ATOM 719 C C . ARG A 1 85 ? -22.320 -15.372 12.489 1.00 85.94 85 ARG A C 1
ATOM 721 O O . ARG A 1 85 ? -22.923 -16.157 11.761 1.00 85.94 85 ARG A O 1
ATOM 728 N N . GLN A 1 86 ? -22.502 -15.323 13.809 1.00 92.31 86 GLN A N 1
ATOM 729 C CA . GLN A 1 86 ? -23.483 -16.146 14.524 1.00 92.31 86 GLN A CA 1
ATOM 730 C C . GLN A 1 86 ? -24.910 -15.842 14.060 1.00 92.31 86 GLN A C 1
ATOM 732 O O . GLN A 1 86 ? -25.624 -16.766 13.681 1.00 92.31 86 GLN A O 1
ATOM 737 N N . LEU A 1 87 ? -25.284 -14.558 13.995 1.00 88.31 87 LEU A N 1
ATOM 738 C CA . LEU A 1 87 ? -26.603 -14.121 13.519 1.00 88.31 87 LEU A CA 1
ATOM 739 C C . LEU A 1 87 ? -26.899 -14.622 12.100 1.00 88.31 87 LEU A C 1
ATOM 741 O O . LEU A 1 87 ? -27.979 -15.151 11.838 1.00 88.31 87 LEU A O 1
ATOM 745 N N . ARG A 1 88 ? -25.919 -14.520 11.195 1.00 88.19 88 ARG A N 1
ATOM 746 C CA . ARG A 1 88 ? -26.043 -15.020 9.820 1.00 88.19 88 ARG A CA 1
ATOM 747 C C . ARG A 1 88 ? -26.265 -16.532 9.768 1.00 88.19 88 ARG A C 1
ATOM 749 O O . ARG A 1 88 ? -27.036 -17.006 8.942 1.00 88.19 88 ARG A O 1
ATOM 756 N N . ASN A 1 89 ? -25.579 -17.288 10.619 1.00 90.69 89 ASN A N 1
ATOM 757 C CA . ASN A 1 89 ? -25.696 -18.744 10.646 1.00 90.69 89 ASN A CA 1
ATOM 758 C C . ASN A 1 89 ? -27.005 -19.218 11.300 1.00 90.69 89 ASN A C 1
ATOM 760 O O . ASN A 1 89 ? -27.476 -20.284 10.941 1.00 90.69 89 ASN A O 1
ATOM 764 N N . SER A 1 90 ? -27.599 -18.437 12.211 1.00 86.06 90 SER A N 1
ATOM 765 C CA . SER A 1 90 ? -28.906 -18.737 12.825 1.00 86.06 90 SER A CA 1
ATOM 766 C C . SER A 1 90 ? -30.118 -18.413 11.944 1.00 86.06 90 SER A C 1
ATOM 768 O O . SER A 1 90 ? -31.235 -18.785 12.283 1.00 86.06 90 SER A O 1
ATOM 770 N N . GLN A 1 91 ? -29.915 -17.670 10.853 1.00 77.38 91 GLN A N 1
ATOM 771 C CA . GLN A 1 91 ? -30.957 -17.331 9.874 1.00 77.38 91 GLN A CA 1
ATOM 772 C C . GLN A 1 91 ? -30.964 -18.267 8.652 1.00 77.38 91 GLN A C 1
ATOM 774 O O . GLN A 1 91 ? -31.767 -18.068 7.741 1.00 77.38 91 GLN A O 1
ATOM 779 N N . LYS A 1 92 ? -30.063 -19.253 8.621 1.00 57.25 92 LYS A N 1
ATOM 780 C CA . LYS A 1 92 ? -30.092 -20.391 7.697 1.00 57.25 92 LYS A CA 1
ATOM 781 C C . LYS A 1 92 ? -30.712 -21.590 8.395 1.00 57.25 92 LYS A C 1
ATOM 783 O O . LYS A 1 92 ? -31.384 -22.362 7.683 1.00 57.25 92 LYS A O 1
#

Foldseek 3Di:
DDPVQADQEEAADPVQQQPQVNVVPPVVCCVPPPDHQDGHPRRHDPNRDDHPPQDPVNVVVCCCVVPPDDDPPDDPDPVSVVVVVVVVVVVD

Secondary structure (DSSP, 8-state):
--TTS-BSEESS-HHHHH-HHHHTT-HHHHHH-SSPPP-GGGGB-TT--EESS--HHHHHHHHIIIII---TT---SHHHHHHHHHHHHHT-

InterPro domains:
  IPR026050 C1GALT1/C1GALT1-specific chaperone 1 [PTHR23033] (2-75)

Radius of gyration: 17.0 Å; chains: 1; bounding box: 45×34×38 Å

Organism: Hymenolepis diminuta (NCBI:txid6216)

pLDDT: mean 89.44, std 5.88, range [57.25, 97.62]

Sequence (92 aa):
LDEHQQEVFHPFRPTSMFNKGFMDRISWIHAYNYFPVKTGLDCCSDHTVSFHYVNPSEMYALEFLIYHLYPYGITRDIKQYEKARQLRNSQK